Protein AF-A0A7V9ADK2-F1 (afdb_monomer)

Solvent-accessible surface area (backbone atoms only — not comparable to full-atom values): 6130 Å² total; per-residue (Å²): 138,90,84,76,86,85,76,87,51,66,66,57,50,49,52,51,49,51,50,54,52,56,56,70,74,58,81,85,84,77,83,85,72,92,42,48,54,56,54,30,54,54,42,52,53,50,47,53,52,36,51,53,51,34,52,48,40,51,51,46,51,72,77,50,63,90,40,74,93,49,72,90,54,65,53,65,62,52,36,51,51,29,52,54,51,44,55,57,44,50,59,51,39,55,50,30,43,48,60,40,73,74,112

Foldseek 3Di:
DDDPPPDPPPLVVVVVVLVVVVVVLDDPPPPPDDALVNQLVVLVSVLVNLVVQLVVLVVCCVPQPPPPVCPVDPSVVSNVVSVVSNVVSVVVNVVSCCRHPVD

Secondary structure (DSSP, 8-state):
---S---SSHHHHHHHHHHHHHHHTS-----SS--HHHHHHHHHHHHHHHHHHHHHHHHHHHHHTT-TTTTTS-HHHHHHHHHHHHHHHHHHHHHHHHHHHT-

Sequence (103 aa):
MDRLGVDRDRLKSALAWAGEKAGRLKLNGELLKYSPLSRLVEIEGLVLGVEGKLSLWRALDHAIGDDSRLAGFDIAALIERASSQRIRLEELRLTAASEALVD

Mean predicted aligned error: 11.06 Å

Structure (mmCIF, N/CA/C/O backbone):
data_AF-A0A7V9ADK2-F1
#
_entry.id   AF-A0A7V9ADK2-F1
#
loop_
_atom_site.group_PDB
_atom_site.id
_atom_site.type_symbol
_atom_site.label_atom_id
_atom_site.label_alt_id
_atom_site.label_comp_id
_atom_site.label_asym_id
_atom_site.label_entity_id
_atom_site.label_seq_id
_atom_site.pdbx_PDB_ins_code
_atom_site.Cartn_x
_atom_site.Cartn_y
_atom_site.Cartn_z
_atom_site.occupancy
_atom_site.B_iso_or_equiv
_atom_site.auth_seq_id
_atom_site.auth_comp_id
_atom_site.auth_asym_id
_atom_site.auth_atom_id
_atom_site.pdbx_PDB_model_num
ATOM 1 N N . MET A 1 1 ? -5.861 -13.023 39.999 1.00 41.22 1 MET A N 1
ATOM 2 C CA . MET A 1 1 ? -5.902 -13.271 38.546 1.00 41.22 1 MET A CA 1
ATOM 3 C C . MET A 1 1 ? -7.356 -13.186 38.144 1.00 41.22 1 MET A C 1
ATOM 5 O O . MET A 1 1 ? -8.153 -13.795 38.832 1.00 41.22 1 MET A O 1
ATOM 9 N N . ASP A 1 2 ? -7.656 -12.394 37.118 1.00 42.47 2 ASP A N 1
ATOM 10 C CA . ASP A 1 2 ? -8.979 -11.936 36.659 1.00 42.47 2 ASP A CA 1
ATOM 11 C C . ASP A 1 2 ? -9.441 -10.574 37.189 1.00 42.47 2 ASP A C 1
ATOM 13 O O . ASP A 1 2 ? -9.406 -10.292 38.385 1.00 42.47 2 ASP A O 1
ATOM 17 N N . ARG A 1 3 ? -9.931 -9.771 36.231 1.00 35.94 3 ARG A N 1
ATOM 18 C CA . ARG A 1 3 ? -10.617 -8.461 36.309 1.00 35.94 3 ARG A CA 1
ATOM 19 C C . ARG A 1 3 ? -9.832 -7.200 35.939 1.00 35.94 3 ARG A C 1
ATOM 21 O O . ARG A 1 3 ? -10.394 -6.112 36.009 1.00 35.94 3 ARG A O 1
ATOM 28 N N . LEU A 1 4 ? -8.607 -7.319 35.431 1.00 40.47 4 LEU A N 1
ATOM 29 C CA . LEU A 1 4 ? -8.000 -6.245 34.635 1.00 40.47 4 LEU A CA 1
ATOM 30 C C . LEU A 1 4 ? -8.355 -6.505 33.172 1.00 40.47 4 LEU A C 1
ATOM 32 O O . LEU A 1 4 ? -7.812 -7.424 32.574 1.00 40.47 4 LEU A O 1
ATOM 36 N N . GLY A 1 5 ? -9.322 -5.751 32.639 1.00 38.72 5 GLY A N 1
ATOM 37 C CA . GLY A 1 5 ? -9.789 -5.824 31.252 1.00 38.72 5 GLY A CA 1
ATOM 38 C C . GLY A 1 5 ? -8.653 -5.577 30.262 1.00 38.72 5 GLY A C 1
ATOM 39 O O . GLY A 1 5 ? -8.380 -4.443 29.865 1.00 38.72 5 GLY A O 1
ATOM 40 N N . VAL A 1 6 ? -7.965 -6.655 29.900 1.00 42.47 6 VAL A N 1
ATOM 41 C CA . VAL A 1 6 ? -6.935 -6.679 28.869 1.00 42.47 6 VAL A CA 1
ATOM 42 C C . VAL A 1 6 ? -7.632 -6.647 27.517 1.00 42.47 6 VAL A C 1
ATOM 44 O O . VAL A 1 6 ? -7.999 -7.685 26.985 1.00 42.47 6 VAL A O 1
ATOM 47 N N . ASP A 1 7 ? -7.782 -5.451 26.952 1.00 50.88 7 ASP A N 1
ATOM 48 C CA . ASP A 1 7 ? -8.064 -5.311 25.516 1.00 50.88 7 ASP A CA 1
ATOM 49 C C . ASP A 1 7 ? -7.331 -4.129 24.856 1.00 50.88 7 ASP A C 1
ATOM 51 O O . ASP A 1 7 ? -7.534 -3.804 23.687 1.00 50.88 7 ASP A O 1
ATOM 55 N N . ARG A 1 8 ? -6.442 -3.439 25.589 1.00 48.03 8 ARG A N 1
ATOM 56 C CA . ARG A 1 8 ? -5.927 -2.118 25.183 1.00 48.03 8 ARG A CA 1
ATOM 57 C C . ARG A 1 8 ? -4.686 -2.106 24.279 1.00 48.03 8 ARG A C 1
ATOM 59 O O . ARG A 1 8 ? -4.343 -1.017 23.830 1.00 48.03 8 ARG A O 1
ATOM 66 N N . ASP A 1 9 ? -4.041 -3.230 23.952 1.00 56.34 9 ASP A N 1
ATOM 67 C CA . ASP A 1 9 ? -2.682 -3.139 23.370 1.00 56.34 9 ASP A CA 1
ATOM 68 C C . ASP A 1 9 ? -2.373 -3.916 22.090 1.00 56.34 9 ASP A C 1
ATOM 70 O O . ASP A 1 9 ? -1.351 -3.649 21.460 1.00 56.34 9 ASP A O 1
ATOM 74 N N . ARG A 1 10 ? -3.240 -4.821 21.625 1.00 56.09 10 ARG A N 1
ATOM 75 C CA . ARG A 1 10 ? -2.953 -5.566 20.382 1.00 56.09 10 ARG A CA 1
ATOM 76 C C . ARG A 1 10 ? -2.975 -4.668 19.151 1.00 56.09 10 ARG A C 1
ATOM 78 O O . ARG A 1 10 ? -2.099 -4.775 18.304 1.00 56.09 10 ARG A O 1
ATOM 85 N N . LEU A 1 11 ? -3.926 -3.739 19.098 1.00 57.12 11 LEU A N 1
ATOM 86 C CA . LEU A 1 11 ? -4.051 -2.777 18.007 1.00 57.12 11 LEU A CA 1
ATOM 87 C C . LEU A 1 11 ? -2.852 -1.825 17.928 1.00 57.12 11 LEU A C 1
ATOM 89 O O . LEU A 1 11 ? -2.286 -1.618 16.859 1.00 57.12 11 LEU A O 1
ATOM 93 N N . LYS A 1 12 ? -2.442 -1.270 19.072 1.00 51.59 12 LYS A N 1
ATOM 94 C CA . LYS A 1 12 ? -1.278 -0.381 19.155 1.00 51.59 12 LYS A CA 1
ATOM 95 C C . LYS A 1 12 ? 0.003 -1.122 18.812 1.00 51.59 12 LYS A C 1
ATOM 97 O O . LYS A 1 12 ? 0.820 -0.592 18.071 1.00 51.59 12 LYS A O 1
ATOM 102 N N . SER A 1 13 ? 0.132 -2.357 19.288 1.00 57.03 13 SER A N 1
ATOM 103 C CA . SER A 1 13 ? 1.262 -3.227 18.967 1.00 57.03 13 SER A CA 1
ATOM 104 C C . SER A 1 13 ? 1.300 -3.581 17.481 1.00 57.03 13 SER A C 1
ATOM 106 O O . SER A 1 13 ? 2.367 -3.535 16.883 1.00 57.03 13 SER A O 1
ATOM 108 N N . ALA A 1 14 ? 0.154 -3.862 16.854 1.00 61.44 14 ALA A N 1
ATOM 109 C CA . ALA A 1 14 ? 0.063 -4.130 15.419 1.00 61.44 14 ALA A CA 1
ATOM 110 C C . ALA A 1 14 ? 0.393 -2.888 14.577 1.00 61.44 14 ALA A C 1
ATOM 112 O O . ALA A 1 14 ? 1.140 -2.995 13.609 1.00 61.44 14 ALA A O 1
ATOM 113 N N . LEU A 1 15 ? -0.104 -1.706 14.962 1.00 62.09 15 LEU A N 1
ATOM 114 C CA . LEU A 1 15 ? 0.229 -0.434 14.310 1.00 62.09 15 LEU A CA 1
ATOM 1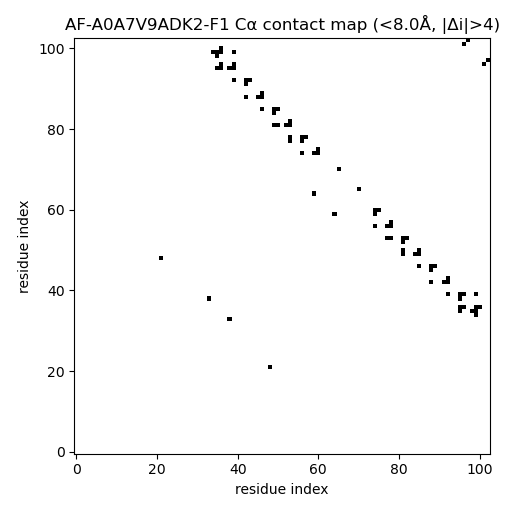15 C C . LEU A 1 15 ? 1.709 -0.073 14.478 1.00 62.09 15 LEU A C 1
ATOM 117 O O . LEU A 1 15 ? 2.348 0.330 13.510 1.00 62.09 15 LEU A O 1
ATOM 121 N N . ALA A 1 16 ? 2.265 -0.250 15.678 1.00 60.62 16 ALA A N 1
ATOM 122 C CA . ALA A 1 16 ? 3.682 -0.029 15.950 1.00 60.62 16 ALA A CA 1
ATOM 123 C C . ALA A 1 16 ? 4.557 -1.004 15.152 1.00 60.62 16 ALA A C 1
ATOM 125 O O . ALA A 1 16 ? 5.502 -0.577 14.497 1.00 60.62 16 ALA A O 1
ATOM 126 N N . TRP A 1 17 ? 4.196 -2.288 15.125 1.00 65.12 17 TRP A N 1
ATOM 127 C CA . TRP A 1 17 ? 4.881 -3.312 14.341 1.00 65.12 17 TRP A CA 1
ATOM 128 C C . TRP A 1 17 ? 4.800 -3.028 12.837 1.00 65.12 17 TRP A C 1
ATOM 130 O O . TRP A 1 17 ? 5.812 -3.089 12.144 1.00 65.12 17 TRP A O 1
ATOM 140 N N . ALA A 1 18 ? 3.626 -2.654 12.321 1.00 61.84 18 ALA A N 1
ATOM 141 C CA . ALA A 1 18 ? 3.452 -2.295 10.916 1.00 61.84 18 ALA A CA 1
ATOM 142 C C . ALA A 1 18 ? 4.254 -1.037 10.551 1.00 61.84 18 ALA A C 1
ATOM 144 O O . ALA A 1 18 ? 4.906 -1.012 9.508 1.00 61.84 18 ALA A O 1
ATOM 145 N N . GLY A 1 19 ? 4.264 -0.022 11.420 1.00 60.50 19 GLY A N 1
ATOM 146 C CA . GLY A 1 19 ? 5.095 1.173 11.268 1.00 60.50 19 GLY A CA 1
ATOM 147 C C . GLY A 1 19 ? 6.590 0.849 11.266 1.00 60.50 19 GLY A C 1
ATOM 148 O O . GLY A 1 19 ? 7.322 1.325 10.400 1.00 60.50 19 GLY A O 1
ATOM 149 N N . GLU A 1 20 ? 7.039 -0.024 12.168 1.00 57.78 20 GLU A N 1
ATOM 150 C CA . GLU A 1 20 ? 8.421 -0.504 12.229 1.00 57.78 20 GLU A CA 1
ATOM 151 C C . GLU A 1 20 ? 8.814 -1.271 10.956 1.00 57.78 20 GLU A C 1
ATOM 153 O O . GLU A 1 20 ? 9.891 -1.055 10.398 1.00 57.78 20 GLU A O 1
ATOM 158 N N . LYS A 1 21 ? 7.936 -2.147 10.449 1.00 57.34 21 LYS A N 1
ATOM 159 C CA . LYS A 1 21 ? 8.174 -2.893 9.206 1.00 57.34 21 LYS A CA 1
ATOM 160 C C . LYS A 1 21 ? 8.177 -1.985 7.979 1.00 57.34 21 LYS A C 1
ATOM 162 O O . LYS A 1 21 ? 9.069 -2.122 7.147 1.00 57.34 21 LYS A O 1
ATOM 167 N N . ALA A 1 22 ? 7.251 -1.031 7.891 1.00 55.09 22 ALA A N 1
ATOM 168 C CA . ALA A 1 22 ? 7.206 -0.050 6.809 1.00 55.09 22 ALA A CA 1
ATOM 169 C C . ALA A 1 22 ? 8.447 0.861 6.801 1.00 55.09 22 ALA A C 1
ATOM 171 O O . ALA A 1 22 ? 8.990 1.142 5.735 1.00 55.09 22 ALA A O 1
ATOM 172 N N . GLY A 1 23 ? 8.935 1.265 7.979 1.00 51.69 23 GLY A N 1
ATOM 173 C CA . GLY A 1 23 ? 10.178 2.025 8.121 1.00 51.69 23 GLY A CA 1
ATOM 174 C C . GLY A 1 23 ? 11.423 1.236 7.708 1.00 51.69 23 GLY A C 1
ATOM 175 O O . GLY A 1 23 ? 12.331 1.805 7.116 1.00 51.69 23 GLY A O 1
ATOM 176 N N . ARG A 1 24 ? 11.453 -0.082 7.948 1.00 53.75 24 ARG A N 1
ATOM 177 C CA . ARG A 1 24 ? 12.556 -0.968 7.520 1.00 53.75 24 ARG A CA 1
ATOM 178 C C . ARG A 1 24 ? 12.560 -1.275 6.018 1.00 53.75 24 ARG A C 1
ATOM 180 O O . ARG A 1 24 ? 13.583 -1.709 5.503 1.00 53.75 24 ARG A O 1
ATOM 187 N N . LEU A 1 25 ? 11.433 -1.091 5.330 1.00 54.91 25 LEU A N 1
ATOM 188 C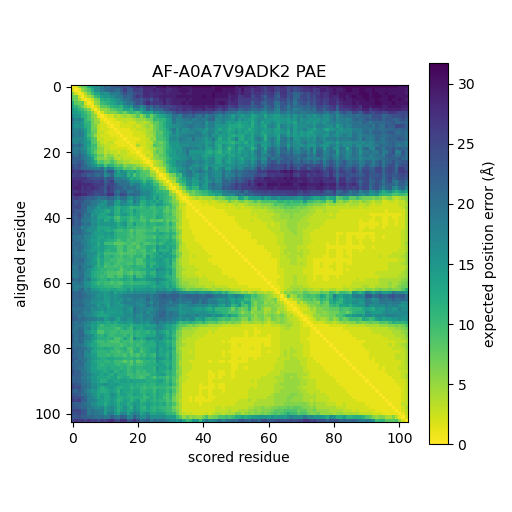 CA . LEU A 1 25 ? 11.286 -1.379 3.897 1.00 54.91 25 LEU A CA 1
ATOM 189 C C . LEU A 1 25 ? 11.755 -0.230 2.988 1.00 54.91 25 LEU A C 1
ATOM 191 O O . LEU A 1 25 ? 11.868 -0.428 1.781 1.00 54.91 25 LEU A O 1
ATOM 195 N N . LYS A 1 26 ? 12.055 0.956 3.535 1.00 44.72 26 LYS A N 1
ATOM 196 C CA . LYS A 1 26 ? 12.551 2.106 2.767 1.00 44.72 26 LYS A CA 1
ATOM 197 C C . LYS A 1 26 ? 13.899 2.578 3.310 1.00 44.72 26 LYS A C 1
ATOM 199 O O . LYS A 1 26 ? 14.070 2.622 4.519 1.00 44.72 26 LYS A O 1
ATOM 204 N N . LEU A 1 27 ? 14.775 2.999 2.390 1.00 47.16 27 LEU A N 1
ATOM 205 C CA . LEU A 1 27 ? 16.038 3.756 2.544 1.00 47.16 27 LEU A CA 1
ATOM 206 C C . LEU A 1 27 ? 17.327 3.069 2.038 1.00 47.16 27 LEU A C 1
ATOM 208 O O . LEU A 1 27 ? 18.416 3.457 2.448 1.00 47.16 27 LEU A O 1
ATOM 212 N N . ASN A 1 28 ? 17.263 2.144 1.077 1.00 43.44 28 ASN A N 1
ATOM 213 C CA . ASN A 1 28 ? 18.466 1.795 0.304 1.00 43.44 28 ASN A CA 1
ATOM 214 C C . ASN A 1 28 ? 18.630 2.788 -0.859 1.00 43.44 28 ASN A C 1
ATOM 216 O O . ASN A 1 28 ? 18.066 2.609 -1.934 1.00 43.44 28 ASN A O 1
ATOM 220 N N . GLY A 1 29 ? 19.342 3.885 -0.592 1.00 50.12 29 GLY A N 1
ATOM 221 C CA . GLY A 1 29 ? 19.561 5.024 -1.489 1.00 50.12 29 GLY A CA 1
ATOM 222 C C . GLY A 1 29 ? 20.494 4.774 -2.679 1.00 50.12 29 GLY A C 1
ATOM 223 O O . GLY A 1 29 ? 21.448 5.524 -2.861 1.00 50.12 29 GLY A O 1
ATOM 224 N N . GLU A 1 30 ? 20.210 3.789 -3.529 1.00 46.66 30 GLU A N 1
ATOM 225 C CA . GLU A 1 30 ? 20.934 3.598 -4.796 1.00 46.66 30 GLU A CA 1
ATOM 226 C C . GLU A 1 30 ? 20.173 4.213 -5.985 1.00 46.66 30 GLU A C 1
ATOM 228 O O . GLU A 1 30 ? 19.681 3.537 -6.881 1.00 46.66 30 GLU A O 1
ATOM 233 N N . LEU A 1 31 ? 20.093 5.547 -5.994 1.00 49.44 31 LEU A N 1
ATOM 234 C CA . LEU A 1 31 ? 19.497 6.378 -7.054 1.00 49.44 31 LEU A CA 1
ATOM 235 C C . LEU A 1 31 ? 20.543 6.883 -8.070 1.00 49.44 31 LEU A C 1
ATOM 237 O O . LEU A 1 31 ? 20.475 8.031 -8.502 1.00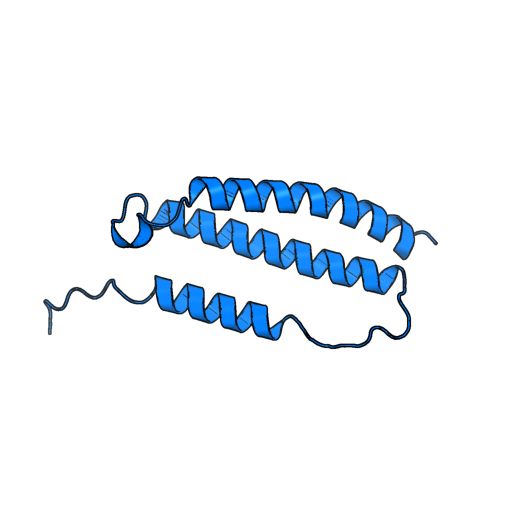 49.44 31 LEU A O 1
ATOM 241 N N . LEU A 1 32 ? 21.557 6.090 -8.435 1.00 48.69 32 LEU A N 1
ATOM 242 C CA . LEU A 1 32 ? 22.622 6.582 -9.332 1.00 48.69 32 LEU A CA 1
ATOM 243 C C . LEU A 1 32 ? 22.482 6.149 -10.799 1.00 48.69 32 LEU A C 1
ATOM 245 O O . LEU A 1 32 ? 23.079 6.788 -11.663 1.00 48.69 32 LEU A O 1
ATOM 249 N N . LYS A 1 33 ? 21.629 5.162 -11.117 1.00 52.22 33 LYS A N 1
ATOM 250 C CA . LYS A 1 33 ? 21.134 4.900 -12.483 1.00 52.22 33 LYS A CA 1
ATOM 251 C C . LYS A 1 33 ? 19.706 4.357 -12.425 1.00 52.22 33 LYS A C 1
ATOM 253 O O . LYS A 1 33 ? 19.491 3.212 -12.049 1.00 52.22 33 LYS A O 1
ATOM 258 N N . TYR A 1 34 ? 18.734 5.188 -12.789 1.00 61.06 34 TYR A N 1
ATOM 259 C CA . TYR A 1 34 ? 17.325 4.802 -12.837 1.00 61.06 34 TYR A CA 1
ATOM 260 C C . TYR A 1 34 ? 17.107 3.895 -14.056 1.00 61.06 34 TYR A C 1
ATOM 262 O O . TYR A 1 34 ? 17.090 4.375 -15.187 1.00 61.06 34 TYR A O 1
ATOM 270 N N . SER A 1 35 ? 17.021 2.580 -13.845 1.00 76.94 35 SER A N 1
ATOM 271 C CA . SER A 1 35 ? 16.666 1.636 -14.910 1.00 76.94 35 SER A CA 1
ATOM 272 C C . SER A 1 35 ? 15.149 1.400 -14.930 1.00 76.94 35 SER A C 1
ATOM 274 O O . SER A 1 35 ? 14.518 1.480 -13.868 1.00 76.94 35 SER A O 1
ATOM 276 N N . PRO A 1 36 ? 14.548 1.079 -16.090 1.00 80.94 36 PRO A N 1
ATOM 277 C CA . PRO A 1 36 ? 13.149 0.649 -16.163 1.00 80.94 36 PRO A CA 1
ATOM 278 C C . PRO A 1 36 ? 12.822 -0.481 -15.171 1.00 80.94 36 PRO A C 1
ATOM 280 O O . PRO A 1 36 ? 11.799 -0.441 -14.489 1.00 80.94 36 PRO A O 1
ATOM 283 N N . LEU A 1 37 ? 13.751 -1.426 -14.983 1.00 86.00 37 LEU A N 1
ATOM 284 C CA . LEU A 1 37 ? 13.612 -2.514 -14.013 1.00 86.00 37 LEU A CA 1
ATOM 285 C C . LEU A 1 37 ? 13.584 -2.016 -12.559 1.00 86.00 37 LEU A C 1
ATOM 287 O O . LEU A 1 37 ? 12.771 -2.481 -11.763 1.00 86.00 37 LEU A O 1
ATOM 291 N N . SER A 1 38 ? 14.427 -1.042 -12.206 1.00 85.50 38 SER A N 1
ATOM 292 C CA . SER A 1 38 ? 14.425 -0.428 -10.869 1.00 85.50 38 SER A CA 1
ATOM 293 C C . SER A 1 38 ? 13.086 0.252 -10.572 1.00 85.50 38 SER A C 1
ATOM 295 O O . SER A 1 38 ? 12.531 0.060 -9.492 1.00 85.50 38 SER A O 1
ATOM 297 N N . ARG A 1 39 ? 12.525 0.979 -11.550 1.00 85.88 39 ARG A N 1
ATOM 298 C CA . ARG A 1 39 ? 11.197 1.607 -11.440 1.00 85.88 39 ARG A CA 1
ATOM 299 C C . ARG A 1 39 ? 10.101 0.567 -11.199 1.00 85.88 39 ARG A C 1
ATOM 301 O O . ARG A 1 39 ? 9.256 0.773 -10.329 1.00 85.88 39 ARG A O 1
ATOM 308 N N . LEU A 1 40 ? 10.119 -0.544 -11.938 1.00 90.50 40 LEU A N 1
ATOM 309 C CA . LEU A 1 40 ? 9.159 -1.632 -11.743 1.00 90.50 40 LEU A CA 1
ATOM 310 C C . LEU A 1 40 ? 9.237 -2.194 -10.315 1.00 90.50 40 LEU A C 1
ATOM 312 O O . LEU A 1 40 ? 8.213 -2.299 -9.645 1.00 90.50 40 LEU A O 1
ATOM 316 N N . VAL A 1 41 ? 10.443 -2.487 -9.817 1.00 89.31 41 VAL A N 1
ATOM 317 C CA . VAL A 1 41 ? 10.646 -3.016 -8.455 1.00 89.31 41 VAL A CA 1
ATOM 318 C C . VAL A 1 41 ? 10.165 -2.033 -7.380 1.00 89.31 41 VAL A C 1
ATOM 320 O O . VAL A 1 41 ? 9.527 -2.442 -6.408 1.00 89.31 41 VAL A O 1
ATOM 323 N N . GLU A 1 42 ? 10.422 -0.734 -7.550 1.00 87.81 42 GLU A N 1
ATOM 324 C CA . GLU A 1 42 ? 9.911 0.301 -6.644 1.00 87.81 42 GLU A CA 1
ATOM 325 C C . GLU A 1 42 ? 8.373 0.320 -6.609 1.00 87.81 42 GLU A C 1
ATOM 327 O O . GLU A 1 42 ? 7.781 0.396 -5.527 1.00 87.81 42 GLU A O 1
ATOM 332 N N . ILE A 1 43 ? 7.717 0.211 -7.772 1.00 91.69 43 ILE A N 1
ATOM 333 C CA . ILE A 1 43 ? 6.252 0.176 -7.869 1.00 91.69 43 ILE A CA 1
ATOM 334 C C . ILE A 1 43 ? 5.681 -1.100 -7.238 1.00 91.69 43 ILE A C 1
ATOM 336 O O . ILE A 1 43 ? 4.710 -1.004 -6.488 1.00 91.69 43 ILE A O 1
ATOM 340 N N . GLU A 1 44 ? 6.290 -2.269 -7.453 1.00 92.94 44 GLU A N 1
ATOM 341 C CA . GLU A 1 44 ? 5.879 -3.524 -6.800 1.00 92.94 44 GLU A CA 1
ATOM 342 C C . GLU A 1 44 ? 5.937 -3.405 -5.267 1.00 92.94 44 GLU A C 1
ATOM 344 O O . GLU A 1 44 ? 4.996 -3.778 -4.560 1.00 92.94 44 GLU A O 1
ATOM 349 N N . GLY A 1 45 ? 6.990 -2.779 -4.729 1.00 87.12 45 GLY A N 1
ATOM 350 C CA . GLY A 1 45 ? 7.084 -2.478 -3.299 1.00 87.12 45 GLY A CA 1
ATOM 351 C C . GLY A 1 45 ? 5.950 -1.573 -2.797 1.00 87.12 45 GLY A C 1
ATOM 352 O O . GLY A 1 45 ? 5.385 -1.812 -1.725 1.00 87.12 45 GLY A O 1
ATOM 353 N N . L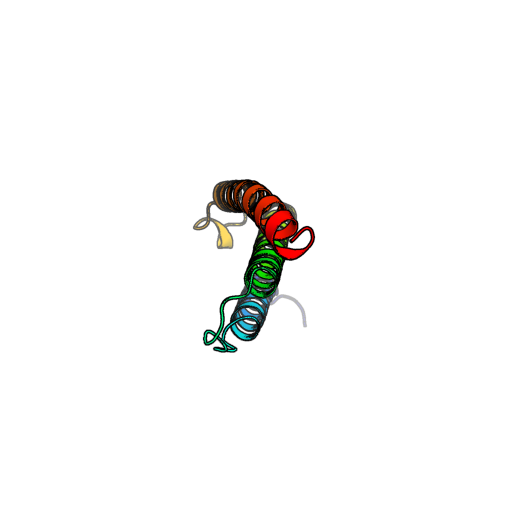EU A 1 46 ? 5.570 -0.552 -3.575 1.00 88.19 46 LEU A N 1
ATOM 354 C CA . LEU A 1 46 ? 4.437 0.321 -3.249 1.00 88.19 46 LEU A CA 1
ATOM 355 C C . LEU A 1 46 ? 3.099 -0.424 -3.292 1.00 88.19 46 LEU A C 1
ATOM 357 O O . LEU A 1 46 ? 2.264 -0.208 -2.411 1.00 88.19 46 LEU A O 1
ATOM 361 N N . VAL A 1 47 ? 2.897 -1.302 -4.276 1.00 90.88 47 VAL A N 1
ATOM 362 C CA . VAL A 1 47 ? 1.682 -2.120 -4.424 1.00 90.88 47 VAL A CA 1
ATOM 363 C C . VAL A 1 47 ? 1.517 -3.030 -3.213 1.00 90.88 47 VAL A C 1
ATOM 365 O O . VAL A 1 47 ? 0.471 -2.991 -2.562 1.00 90.88 47 VAL A O 1
ATOM 368 N N . LEU A 1 48 ? 2.571 -3.761 -2.839 1.00 90.38 48 LEU A N 1
ATOM 369 C CA . LEU A 1 48 ? 2.578 -4.609 -1.645 1.00 90.38 48 LEU A CA 1
ATOM 370 C C . LEU A 1 48 ? 2.292 -3.804 -0.371 1.00 90.38 48 LEU A C 1
ATOM 372 O O . LEU A 1 48 ? 1.499 -4.227 0.471 1.00 90.38 48 LEU A O 1
ATOM 376 N N . GLY A 1 49 ? 2.889 -2.617 -0.236 1.00 85.25 49 GLY A N 1
ATOM 377 C CA . GLY A 1 49 ? 2.640 -1.731 0.900 1.00 85.25 49 GLY A CA 1
ATOM 378 C C . GLY A 1 49 ? 1.188 -1.244 0.979 1.00 85.25 49 GLY A C 1
ATOM 379 O O . GLY A 1 49 ? 0.597 -1.211 2.062 1.00 85.25 49 GLY A O 1
ATOM 380 N N . VAL A 1 50 ? 0.586 -0.877 -0.157 1.00 89.81 50 VAL A N 1
ATOM 381 C CA . VAL A 1 50 ? -0.815 -0.437 -0.213 1.00 89.81 50 VAL A CA 1
ATOM 382 C C . VAL A 1 50 ? -1.776 -1.594 0.049 1.00 89.81 50 VAL A C 1
ATOM 384 O O . VAL A 1 50 ? -2.732 -1.393 0.800 1.00 89.81 50 VAL A O 1
ATOM 387 N N . GLU A 1 51 ? -1.514 -2.789 -0.480 1.00 91.44 51 GLU A N 1
ATOM 388 C CA . GLU A 1 51 ? -2.341 -3.972 -0.210 1.00 91.44 51 GLU A CA 1
ATOM 389 C C . GLU A 1 51 ? -2.249 -4.432 1.247 1.00 91.44 51 GLU A C 1
ATOM 391 O O . GLU A 1 51 ? -3.268 -4.735 1.873 1.00 91.44 51 GLU A O 1
ATOM 396 N N . GLY A 1 52 ? -1.053 -4.398 1.843 1.00 85.38 52 GLY A N 1
ATOM 397 C CA . GLY A 1 52 ? -0.881 -4.659 3.272 1.00 85.38 52 GLY A CA 1
ATOM 398 C C . GLY A 1 52 ? -1.674 -3.671 4.132 1.00 85.38 52 GLY A C 1
ATOM 399 O O . GLY A 1 52 ? -2.378 -4.068 5.061 1.00 85.38 52 GLY A O 1
ATOM 400 N N . LYS A 1 53 ? -1.640 -2.380 3.778 1.00 87.31 53 LYS A N 1
ATOM 401 C CA . LYS A 1 53 ? -2.429 -1.341 4.452 1.00 87.31 53 LYS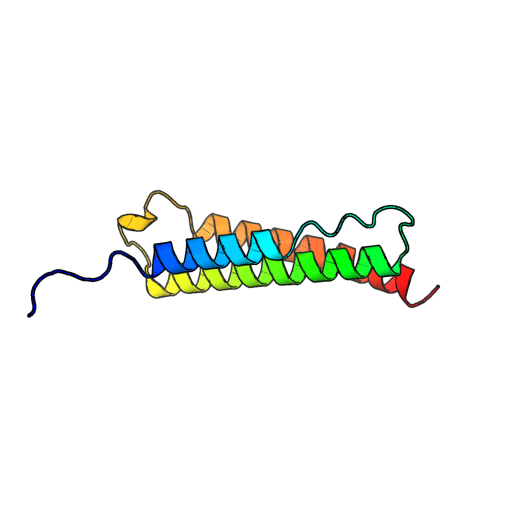 A CA 1
ATOM 402 C C . LYS A 1 53 ? -3.938 -1.549 4.283 1.00 87.31 53 LYS A C 1
ATOM 404 O O . LYS A 1 53 ? -4.677 -1.394 5.250 1.00 87.31 53 LYS A O 1
ATOM 409 N N . LEU A 1 54 ? -4.402 -1.874 3.077 1.00 90.12 54 LEU A N 1
ATOM 410 C CA . LEU A 1 54 ? -5.816 -2.144 2.808 1.00 90.12 54 LEU A CA 1
ATOM 411 C C . LEU A 1 54 ? -6.307 -3.355 3.611 1.00 90.12 54 LEU A C 1
ATOM 413 O O . LEU A 1 54 ? -7.366 -3.296 4.234 1.00 90.12 54 LEU A O 1
ATOM 417 N N . SER A 1 55 ? -5.507 -4.422 3.639 1.00 88.75 55 SER A N 1
ATOM 418 C CA . SER A 1 55 ? -5.780 -5.631 4.420 1.00 88.75 55 SER A CA 1
ATOM 419 C C . SER A 1 55 ? -5.863 -5.330 5.916 1.00 88.75 55 SER A C 1
ATOM 421 O O . SER A 1 55 ? -6.791 -5.791 6.577 1.00 88.75 55 SER A O 1
ATOM 423 N N . LEU A 1 56 ? -4.951 -4.501 6.440 1.00 85.12 56 LEU A N 1
ATOM 424 C CA . LEU A 1 56 ? -4.995 -4.045 7.829 1.00 85.12 56 LEU A CA 1
ATOM 425 C C . LEU A 1 56 ? -6.298 -3.298 8.130 1.00 85.12 56 LEU A C 1
ATOM 427 O O . LEU A 1 56 ? -6.975 -3.647 9.090 1.00 85.12 56 LEU A O 1
ATOM 431 N N . TRP A 1 57 ? -6.679 -2.305 7.320 1.00 86.69 57 TRP A N 1
ATOM 432 C CA . TRP A 1 57 ? -7.898 -1.537 7.592 1.00 86.69 57 TRP A CA 1
ATOM 433 C C . TRP A 1 57 ? -9.157 -2.394 7.544 1.00 86.69 57 TRP A C 1
ATOM 435 O O . TRP A 1 57 ? -9.990 -2.264 8.431 1.00 86.69 57 TRP A O 1
ATOM 445 N N . ARG A 1 58 ? -9.261 -3.324 6.590 1.00 89.00 58 ARG A N 1
ATOM 446 C CA . ARG A 1 58 ? -10.371 -4.289 6.538 1.00 89.00 58 ARG A CA 1
ATOM 447 C C . ARG A 1 58 ? -10.414 -5.199 7.763 1.00 89.00 58 ARG A C 1
ATOM 449 O O . ARG A 1 58 ? -11.490 -5.476 8.281 1.00 89.00 58 ARG A O 1
ATOM 456 N N . ALA A 1 59 ? -9.257 -5.662 8.235 1.00 85.38 59 ALA A N 1
ATOM 457 C CA . ALA A 1 59 ? -9.188 -6.476 9.443 1.00 85.38 59 ALA A CA 1
ATOM 458 C C . ALA A 1 59 ? -9.635 -5.685 10.682 1.00 85.38 59 ALA A C 1
ATOM 460 O O . ALA A 1 59 ? -10.327 -6.232 11.536 1.00 85.38 59 ALA A O 1
ATOM 461 N N . LEU A 1 60 ? -9.267 -4.404 10.771 1.00 82.38 60 LEU A N 1
ATOM 462 C CA . LEU A 1 60 ? -9.683 -3.526 11.865 1.00 82.38 60 LEU A CA 1
ATOM 463 C C . LEU A 1 60 ? -11.173 -3.197 11.819 1.00 82.38 60 LEU A C 1
ATOM 465 O O . LEU A 1 60 ? -11.830 -3.301 12.849 1.00 82.38 60 LEU A O 1
ATOM 469 N N . ASP A 1 61 ? -11.696 -2.876 10.638 1.00 85.75 61 ASP A N 1
ATOM 470 C CA . ASP A 1 61 ? -13.125 -2.657 10.402 1.00 85.75 61 ASP A CA 1
ATOM 471 C C . ASP A 1 61 ? -13.948 -3.870 10.862 1.00 85.75 61 ASP A C 1
ATOM 473 O O . ASP A 1 61 ? -14.858 -3.748 11.679 1.00 85.75 61 ASP A O 1
ATOM 477 N N . HIS A 1 62 ? -13.534 -5.071 10.446 1.00 85.44 62 HIS A N 1
ATOM 478 C CA . HIS A 1 62 ? -14.204 -6.315 10.814 1.00 85.44 62 HIS A CA 1
ATOM 479 C C . HIS A 1 62 ? -14.098 -6.659 12.307 1.00 85.44 62 HIS A C 1
ATOM 481 O O . HIS A 1 62 ? -15.069 -7.120 12.903 1.00 85.44 62 HIS A O 1
ATOM 487 N N . ALA A 1 63 ? -12.917 -6.495 12.909 1.00 81.00 63 ALA A N 1
ATOM 488 C CA . ALA A 1 63 ? -12.668 -6.947 14.277 1.00 81.00 63 ALA A CA 1
ATOM 489 C C . ALA A 1 63 ? -13.190 -5.981 15.347 1.00 81.00 63 ALA A C 1
ATOM 491 O O . ALA A 1 63 ? -13.431 -6.410 16.474 1.00 81.00 63 ALA A O 1
ATOM 492 N N . ILE A 1 64 ? -13.284 -4.686 15.032 1.00 75.94 64 ILE A N 1
ATOM 493 C CA . ILE A 1 64 ? -13.436 -3.640 16.045 1.00 75.94 64 ILE A CA 1
ATOM 494 C C . ILE A 1 64 ? -14.686 -2.768 15.815 1.00 75.94 64 ILE A C 1
ATOM 496 O O . ILE A 1 64 ? -15.221 -2.255 16.795 1.00 75.94 64 ILE A O 1
ATOM 500 N N . GLY A 1 65 ? -15.216 -2.654 14.589 1.00 69.31 65 GLY A N 1
ATOM 501 C CA . GLY A 1 65 ? -16.456 -1.910 14.310 1.00 69.31 65 GLY A CA 1
ATOM 502 C C . GLY A 1 65 ? -16.514 -0.523 14.979 1.00 69.31 65 GLY A C 1
ATOM 503 O O . GLY A 1 65 ? -15.531 0.219 14.956 1.00 69.31 65 GLY A O 1
ATOM 504 N N . ASP A 1 66 ? -17.639 -0.214 15.639 1.00 68.06 66 ASP A N 1
ATOM 505 C CA . ASP A 1 66 ? -17.909 1.053 16.354 1.00 68.06 66 ASP A CA 1
ATOM 506 C C . ASP A 1 66 ? -17.179 1.204 17.715 1.00 68.06 66 ASP A C 1
ATOM 508 O O . ASP A 1 66 ? -17.635 1.923 18.611 1.00 68.06 66 ASP A O 1
ATOM 512 N N . ASP A 1 67 ? -16.041 0.537 17.937 1.00 73.75 67 ASP A N 1
ATOM 513 C CA . ASP A 1 67 ? -15.274 0.724 19.174 1.00 73.75 67 ASP A CA 1
ATOM 514 C C . ASP A 1 67 ? -14.848 2.191 19.341 1.00 73.75 67 ASP A C 1
ATOM 516 O O . ASP A 1 67 ? -14.082 2.759 18.557 1.00 73.75 67 ASP A O 1
ATOM 520 N N . SER A 1 68 ? -15.281 2.783 20.453 1.00 68.00 68 SER A N 1
ATOM 521 C CA . SER A 1 68 ? -14.954 4.150 20.872 1.00 68.00 68 SER A CA 1
ATOM 522 C C . SER A 1 68 ? -13.459 4.508 20.835 1.00 68.00 68 SER A C 1
ATOM 524 O O . SER A 1 68 ? -13.114 5.679 20.676 1.00 68.00 68 SER A O 1
ATOM 526 N N . ARG A 1 69 ? -12.544 3.533 20.946 1.00 71.06 69 ARG A N 1
ATOM 527 C CA . ARG A 1 69 ? -11.090 3.759 20.838 1.00 71.06 69 ARG A CA 1
ATOM 528 C C . ARG A 1 69 ? -10.646 4.147 19.429 1.00 71.06 69 ARG A C 1
ATOM 530 O O . ARG A 1 69 ? -9.582 4.749 19.287 1.00 71.06 69 ARG A O 1
ATOM 537 N N . LEU A 1 70 ? -11.428 3.784 18.416 1.00 67.12 70 LEU A N 1
ATOM 538 C CA . LEU A 1 70 ? -11.203 4.095 17.008 1.00 67.12 70 LEU A CA 1
ATOM 539 C C . LEU A 1 70 ? -12.118 5.204 16.482 1.00 67.12 70 LEU A C 1
ATOM 541 O O . LEU A 1 70 ? -11.939 5.608 15.342 1.00 67.12 70 LEU A O 1
ATOM 545 N N . ALA A 1 71 ? -13.001 5.776 17.307 1.00 66.50 71 ALA A N 1
ATOM 546 C CA . ALA A 1 71 ? -13.951 6.820 16.904 1.00 66.50 71 ALA A CA 1
ATOM 547 C C . ALA A 1 71 ? -13.312 8.085 16.283 1.00 66.50 71 ALA A C 1
ATOM 549 O O . ALA A 1 71 ? -14.001 8.883 15.656 1.00 66.50 71 ALA A O 1
ATOM 550 N N . GLY A 1 72 ? -11.999 8.285 16.447 1.00 72.56 72 GLY A N 1
ATOM 551 C CA . GLY A 1 72 ? -11.242 9.358 15.790 1.00 72.56 72 GLY A CA 1
ATOM 552 C C . GLY A 1 72 ? -10.720 9.024 14.386 1.00 72.56 72 GLY A C 1
ATOM 553 O O . GLY A 1 72 ? -10.108 9.883 13.753 1.00 72.56 72 GLY A O 1
ATOM 554 N N . PHE A 1 73 ? -10.910 7.795 13.903 1.00 74.69 73 PHE A N 1
ATOM 555 C CA . PHE A 1 73 ? -10.455 7.334 12.596 1.00 74.69 73 PHE A CA 1
ATOM 556 C C . PHE A 1 73 ? -11.645 6.920 11.737 1.00 74.69 73 PHE A C 1
ATOM 558 O O . PHE A 1 73 ? -12.384 6.005 12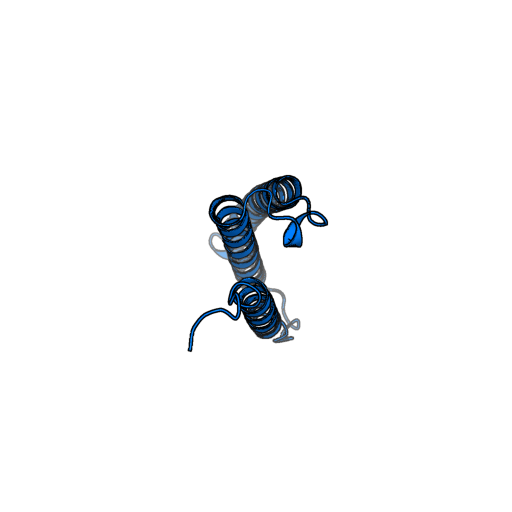.081 1.00 74.69 73 PHE A O 1
ATOM 565 N N . ASP A 1 74 ? -11.770 7.541 10.569 1.00 85.25 74 ASP A N 1
ATOM 566 C CA . ASP A 1 74 ? -12.711 7.102 9.542 1.00 85.25 74 ASP A CA 1
ATOM 567 C C . ASP A 1 74 ? -12.115 5.906 8.780 1.00 85.25 74 ASP A C 1
ATOM 569 O O . ASP A 1 74 ? -11.418 6.058 7.771 1.00 85.25 74 ASP A O 1
ATOM 573 N N . ILE A 1 75 ? -12.306 4.700 9.327 1.00 85.44 75 ILE A N 1
ATOM 574 C CA . ILE A 1 75 ? -11.756 3.459 8.761 1.00 85.44 75 ILE A CA 1
ATOM 575 C C . ILE A 1 75 ? -12.299 3.211 7.347 1.00 85.44 75 ILE A C 1
ATOM 577 O O . ILE A 1 75 ? -11.531 2.806 6.470 1.00 85.44 75 ILE A O 1
ATOM 581 N N . ALA A 1 76 ? -13.570 3.530 7.093 1.00 89.12 76 ALA A N 1
ATOM 582 C CA . ALA A 1 76 ? -14.176 3.413 5.770 1.00 89.12 76 ALA A CA 1
ATOM 583 C C . ALA A 1 76 ? -13.447 4.302 4.748 1.00 89.12 76 ALA A C 1
ATOM 585 O O . ALA A 1 76 ? -12.962 3.799 3.729 1.00 89.12 76 ALA A O 1
ATOM 586 N N . ALA A 1 77 ? -13.230 5.583 5.062 1.00 88.19 77 ALA A N 1
ATOM 587 C CA . ALA A 1 77 ? -12.474 6.481 4.190 1.00 88.19 77 ALA A CA 1
ATOM 588 C C . ALA A 1 77 ? -11.012 6.027 3.993 1.00 88.19 77 ALA A C 1
ATOM 590 O O . ALA A 1 77 ? -10.425 6.203 2.919 1.00 88.19 77 ALA A O 1
ATOM 591 N N . LEU A 1 78 ? -10.389 5.414 5.009 1.00 87.88 78 LEU A N 1
ATOM 592 C CA . LEU A 1 78 ? -9.040 4.846 4.891 1.00 87.88 78 LEU A CA 1
ATOM 593 C C . LEU A 1 78 ? -8.993 3.639 3.937 1.00 87.88 78 LEU A C 1
ATOM 595 O O . LEU A 1 78 ? -8.029 3.522 3.166 1.00 87.88 78 LEU A O 1
ATOM 599 N N . ILE A 1 79 ? -10.018 2.780 3.957 1.00 91.31 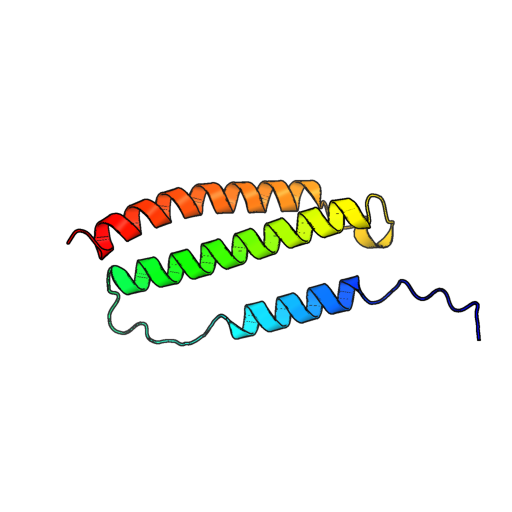79 ILE A N 1
ATOM 600 C CA . ILE A 1 79 ? -10.198 1.654 3.026 1.00 91.31 79 ILE A CA 1
ATOM 601 C C . ILE A 1 79 ? -10.402 2.170 1.599 1.00 91.31 79 ILE A C 1
ATOM 603 O O . ILE A 1 79 ? -9.717 1.707 0.680 1.00 91.31 79 ILE A O 1
ATOM 607 N N . GLU A 1 80 ? -11.285 3.149 1.399 1.00 95.00 80 GLU A N 1
ATOM 608 C CA . GLU A 1 80 ? -11.541 3.748 0.084 1.00 95.00 80 GLU A CA 1
ATOM 609 C C . GLU A 1 80 ? -10.275 4.381 -0.495 1.00 95.00 80 GLU A C 1
ATOM 611 O O . GLU A 1 80 ? -9.889 4.116 -1.639 1.00 95.00 80 GLU A O 1
ATOM 616 N N . ARG A 1 81 ? -9.547 5.150 0.321 1.00 92.56 81 ARG A N 1
ATOM 617 C CA . ARG A 1 81 ? -8.293 5.780 -0.098 1.00 92.56 81 ARG A CA 1
ATOM 618 C C . ARG A 1 81 ? -7.233 4.750 -0.480 1.00 92.56 81 ARG A C 1
ATOM 620 O O . ARG A 1 81 ? -6.539 4.941 -1.480 1.00 92.56 81 ARG A O 1
ATOM 627 N N . ALA A 1 82 ? -7.081 3.677 0.298 1.00 90.50 82 ALA A N 1
ATOM 628 C CA . ALA A 1 82 ? -6.144 2.601 -0.021 1.00 90.50 82 ALA A CA 1
ATOM 629 C C . ALA A 1 82 ? -6.545 1.868 -1.314 1.00 90.50 82 ALA A C 1
ATOM 631 O O . ALA A 1 82 ? -5.690 1.614 -2.160 1.00 90.50 82 ALA A O 1
ATOM 632 N N . SER A 1 83 ? -7.841 1.623 -1.514 1.00 95.62 83 SER A N 1
ATOM 633 C CA . SER A 1 83 ? -8.377 1.002 -2.732 1.00 95.62 83 SER A CA 1
ATOM 634 C C . SER A 1 83 ? -8.121 1.866 -3.973 1.00 95.62 83 SER A C 1
ATOM 636 O O . SER A 1 83 ? -7.638 1.364 -4.986 1.00 95.62 83 SER A O 1
ATOM 638 N N . SER A 1 84 ? -8.344 3.181 -3.877 1.00 94.50 84 SER A N 1
ATOM 639 C CA . SER A 1 84 ? -8.037 4.141 -4.947 1.00 94.50 84 SER A CA 1
ATOM 640 C C . SER A 1 84 ? -6.538 4.208 -5.260 1.00 94.50 84 SER A C 1
ATOM 642 O O . SER A 1 84 ? -6.143 4.236 -6.425 1.00 94.50 84 SER A O 1
ATOM 644 N N . GLN A 1 85 ? -5.678 4.197 -4.234 1.00 91.56 85 GLN A N 1
ATOM 645 C CA . GLN A 1 85 ? -4.226 4.149 -4.429 1.00 91.56 85 GLN A CA 1
ATOM 646 C C . GLN A 1 85 ? -3.787 2.879 -5.150 1.00 91.56 85 GLN A C 1
ATOM 648 O O . GLN A 1 85 ? -2.926 2.959 -6.019 1.00 91.56 85 GLN A O 1
ATOM 653 N N . ARG A 1 86 ? -4.394 1.737 -4.820 1.00 93.75 86 ARG A N 1
ATOM 654 C CA . ARG A 1 86 ? -4.101 0.469 -5.478 1.00 93.75 86 ARG A CA 1
ATOM 655 C C . ARG A 1 86 ? -4.447 0.502 -6.964 1.00 93.75 86 ARG A C 1
ATOM 657 O O . ARG A 1 86 ? -3.625 0.089 -7.767 1.00 93.75 86 ARG A O 1
ATOM 664 N N . ILE A 1 87 ? -5.626 1.016 -7.320 1.00 96.62 87 ILE A N 1
ATOM 665 C CA . ILE A 1 87 ? -6.056 1.124 -8.725 1.00 96.62 87 ILE A CA 1
ATOM 666 C C . ILE A 1 87 ? -5.050 1.957 -9.528 1.00 96.62 87 ILE A C 1
ATOM 668 O O . ILE A 1 87 ? -4.555 1.497 -10.549 1.00 96.62 87 ILE A O 1
ATOM 672 N N . ARG A 1 88 ? -4.668 3.135 -9.016 1.00 94.44 88 ARG A N 1
ATOM 673 C CA . ARG A 1 88 ? -3.671 3.991 -9.681 1.00 94.44 88 ARG A CA 1
ATOM 674 C C . ARG A 1 88 ? -2.292 3.336 -9.786 1.00 94.44 88 ARG A C 1
ATOM 676 O O . ARG A 1 88 ? -1.597 3.526 -10.776 1.00 94.44 88 ARG A O 1
ATOM 683 N N . LEU A 1 89 ? -1.869 2.597 -8.758 1.00 94.25 89 LEU A N 1
ATOM 684 C CA . LEU A 1 89 ? -0.589 1.889 -8.790 1.00 94.25 89 LEU A CA 1
ATOM 685 C C . LEU A 1 89 ? -0.587 0.754 -9.812 1.00 94.25 89 LEU A C 1
ATOM 687 O O . LEU A 1 89 ? 0.444 0.539 -10.433 1.00 94.25 89 LEU A O 1
ATOM 691 N N . GLU A 1 90 ? -1.712 0.068 -10.017 1.00 96.38 90 GLU A N 1
ATOM 692 C CA . GLU A 1 90 ? -1.811 -1.007 -11.008 1.00 96.38 90 GLU A CA 1
ATOM 693 C C . GLU A 1 90 ? -1.591 -0.490 -12.434 1.00 96.38 90 GLU A C 1
ATOM 69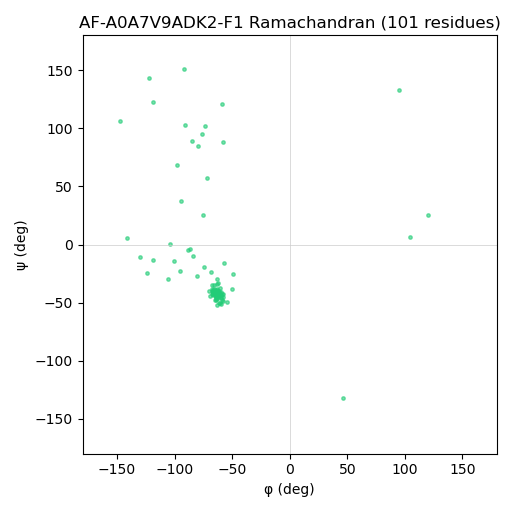5 O O . GLU A 1 90 ? -0.816 -1.073 -13.188 1.00 96.38 90 GLU A O 1
ATOM 700 N N . GLU A 1 91 ? -2.190 0.651 -12.782 1.00 96.25 91 GLU A N 1
ATOM 701 C CA . GLU A 1 91 ? -1.984 1.300 -14.085 1.00 96.25 91 GLU A CA 1
ATOM 702 C C . GLU A 1 91 ? -0.498 1.630 -14.325 1.00 96.25 91 GLU A C 1
ATOM 704 O O . GLU A 1 91 ? 0.067 1.335 -15.385 1.00 96.25 91 GLU A O 1
ATOM 709 N N . LEU A 1 92 ? 0.168 2.188 -13.308 1.00 94.56 92 LEU A N 1
ATOM 710 C CA . LEU A 1 92 ? 1.597 2.507 -13.361 1.00 94.56 92 LEU A CA 1
ATOM 711 C C . LEU A 1 92 ? 2.471 1.247 -13.417 1.00 94.56 92 LEU A C 1
ATOM 713 O O . LEU A 1 92 ? 3.472 1.229 -14.131 1.00 94.56 92 LEU A O 1
ATOM 717 N N . ARG A 1 93 ? 2.091 0.190 -12.692 1.00 95.00 93 ARG A N 1
ATOM 718 C CA . ARG A 1 93 ? 2.807 -1.091 -12.638 1.00 95.00 93 ARG A CA 1
ATOM 719 C C . ARG A 1 93 ? 2.809 -1.785 -13.991 1.00 95.00 93 ARG A C 1
ATOM 721 O O . ARG A 1 93 ? 3.862 -2.230 -14.430 1.00 95.00 93 ARG A O 1
ATOM 728 N N . LEU A 1 94 ? 1.666 -1.825 -14.677 1.00 96.44 94 LEU A N 1
ATOM 729 C CA . LEU A 1 94 ? 1.557 -2.415 -16.016 1.00 96.44 94 LEU A CA 1
ATOM 730 C C . LEU A 1 94 ? 2.367 -1.632 -17.059 1.00 96.44 94 LEU A C 1
ATOM 732 O O . LEU A 1 94 ? 3.025 -2.231 -17.912 1.00 96.44 94 LEU A O 1
ATOM 736 N N . THR A 1 95 ? 2.370 -0.301 -16.953 1.00 95.31 95 THR A N 1
ATOM 737 C CA . THR A 1 95 ? 3.198 0.563 -17.808 1.00 95.31 95 THR A CA 1
ATOM 738 C C . THR A 1 95 ? 4.684 0.285 -17.576 1.00 95.31 95 THR A C 1
ATOM 740 O O . THR A 1 95 ? 5.400 -0.050 -18.515 1.00 95.31 95 THR A O 1
ATOM 743 N N . ALA A 1 96 ? 5.138 0.318 -16.318 1.00 92.25 96 ALA A N 1
ATOM 744 C CA . ALA A 1 96 ? 6.532 0.054 -15.967 1.00 92.25 96 ALA A CA 1
ATOM 7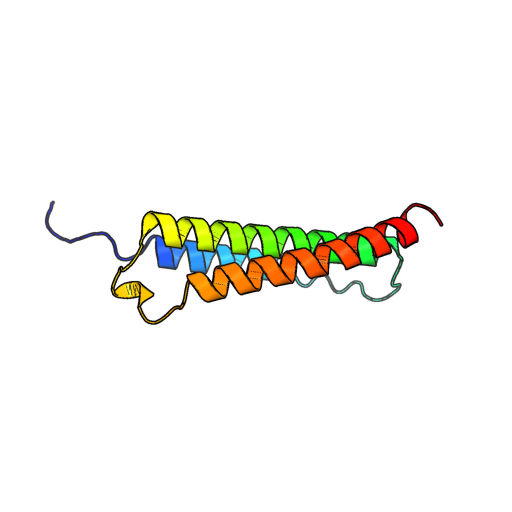45 C C . ALA A 1 96 ? 6.971 -1.381 -16.303 1.00 92.25 96 ALA A C 1
ATOM 747 O O . ALA A 1 96 ? 8.117 -1.591 -16.682 1.00 92.25 96 ALA A O 1
ATOM 748 N N . ALA A 1 97 ? 6.077 -2.369 -16.197 1.00 94.62 97 ALA A N 1
ATOM 749 C CA . ALA A 1 97 ? 6.367 -3.746 -16.589 1.00 94.62 97 ALA A CA 1
ATOM 750 C C . ALA A 1 97 ? 6.606 -3.864 -18.096 1.00 94.62 97 ALA A C 1
ATOM 752 O O . ALA A 1 97 ? 7.527 -4.561 -18.514 1.00 94.62 97 ALA A O 1
ATOM 753 N N . SER A 1 98 ? 5.815 -3.148 -18.898 1.00 95.12 98 SER A N 1
ATOM 754 C CA . SER A 1 98 ? 6.002 -3.098 -20.349 1.00 95.12 98 SER A CA 1
ATOM 755 C C . SER A 1 98 ? 7.345 -2.451 -20.703 1.00 95.12 98 SER A C 1
ATOM 757 O O . SER A 1 98 ? 8.124 -3.042 -21.440 1.00 95.12 98 SER A O 1
ATOM 759 N N . GLU A 1 99 ? 7.661 -1.299 -20.102 1.00 92.00 99 GLU A N 1
ATOM 760 C CA . GLU A 1 99 ? 8.940 -0.592 -20.297 1.00 92.00 99 GLU A CA 1
ATOM 761 C C . GLU A 1 99 ? 10.166 -1.393 -19.824 1.00 92.00 99 GLU A C 1
ATOM 763 O O . GLU A 1 99 ? 11.267 -1.189 -20.320 1.00 92.00 99 GLU A O 1
ATOM 768 N N . ALA A 1 100 ? 10.017 -2.259 -18.818 1.00 91.38 100 ALA A N 1
ATOM 769 C CA . ALA A 1 100 ? 11.144 -2.962 -18.203 1.00 91.38 100 ALA A CA 1
ATOM 770 C C . ALA A 1 100 ? 11.420 -4.358 -18.764 1.00 91.38 100 ALA A C 1
ATOM 772 O O . ALA A 1 100 ? 12.518 -4.872 -18.553 1.00 91.38 100 ALA A O 1
ATOM 773 N N . LEU A 1 101 ? 10.417 -5.002 -19.367 1.00 90.12 101 LEU A N 1
ATOM 774 C CA . LEU A 1 101 ? 10.485 -6.412 -19.766 1.00 90.12 101 LEU A CA 1
ATOM 775 C C . LEU A 1 101 ? 10.337 -6.636 -21.276 1.00 90.12 101 LEU A C 1
ATOM 777 O O . LEU A 1 101 ? 10.562 -7.759 -21.727 1.00 90.12 101 LEU A O 1
ATOM 781 N N . VAL A 1 102 ? 9.905 -5.623 -22.035 1.00 85.88 102 VAL A N 1
ATOM 782 C CA . VAL A 1 102 ? 9.707 -5.722 -23.492 1.00 85.88 102 VAL A CA 1
ATOM 783 C C . VAL A 1 102 ? 10.810 -5.003 -24.279 1.00 85.88 102 VAL A C 1
ATOM 785 O O . VAL A 1 102 ? 11.124 -5.453 -25.380 1.00 85.88 102 VAL A O 1
ATOM 788 N N . ASP A 1 103 ? 11.400 -3.942 -23.718 1.00 54.81 103 ASP A N 1
ATOM 789 C CA . ASP A 1 103 ? 12.621 -3.289 -24.231 1.00 54.81 103 ASP A CA 1
ATOM 790 C C . ASP A 1 103 ? 13.896 -4.053 -23.823 1.00 54.81 103 ASP A C 1
ATOM 792 O O . ASP A 1 103 ? 14.851 -4.085 -24.638 1.00 54.81 103 ASP A O 1
#

Nearest PDB structures (foldseek):
  2ysu-assembly1_B  TM=3.664E-01  e=3.909E-01  Escherichia coli
  7nsu-assembly1_D  TM=3.535E-01  e=3.654E+00  Escherichia coli
  1jch-assembly1_A  TM=3.660E-01  e=9.446E+00  Escherichia coli str. K-12 substr. W3110

Radius of gyration: 18.22 Å; Cα contacts (8 Å, |Δi|>4): 44; chains: 1; bounding box: 40×23×63 Å

pLDDT: mean 75.05, std 18.3, range [35.94, 96.62]